Protein AF-W1Y568-F1 (afdb_monomer_lite)

pLDDT: mean 82.72, std 13.67, range [39.31, 97.38]

Secondary structure (DSSP, 8-state):
-GGGGTTTSTTHHHHTTTTTT--TT-GGG-SSHHHHHHHHHHHHHHHHT-----GGG--S-HHHHHHHHHHHHHHHHHTTS--

Sequence (83 aa):
AIEGSAVGFASEDAIKGLFEDVDTTSNRLGGTVVEKNKRLADILTGIAEINFGNFQDNDIDAFGDAYEYLISKYASNAGKSGG

Organism: NCBI:txid408170

Foldseek 3Di:
DVLVVCPPHPCNVVCPPVCVPPDLPDCVQDPDPVSSVVSVVVVVVVVVPDPPDDPVPPPDVVVVVVVVVVVVVVVVVVVVPPD

InterPro domains:
  IPR003356 DNA methylase, adenine-specific [PF02384] (59-83)
  IPR029063 S-adenosyl-L-methionine-dependent methyltransferase superfamily [SSF53335] (12-83)
  IPR038333 Type I restriction enzyme EcoKI-like, methylase subunit, N-terminal domain superfamily [G3DSA:1.20.1260.30] (1-77)

Structure (mmCIF, N/CA/C/O backbone):
data_AF-W1Y568-F1
#
_entry.id   AF-W1Y568-F1
#
loop_
_atom_site.group_PDB
_atom_site.id
_atom_site.type_symbol
_atom_site.label_atom_id
_atom_site.label_alt_id
_atom_site.label_comp_id
_atom_site.label_asym_id
_atom_site.label_entity_id
_atom_site.label_seq_id
_atom_site.pdbx_PDB_ins_code
_atom_site.Cartn_x
_atom_site.Cartn_y
_atom_site.Cartn_z
_atom_site.occupancy
_atom_site.B_iso_or_equiv
_atom_site.auth_seq_id
_atom_site.auth_comp_id
_atom_site.auth_asym_id
_atom_site.auth_atom_id
_atom_site.pdbx_PDB_model_num
ATOM 1 N N . ALA A 1 1 ? -9.028 -11.158 -4.030 1.00 71.31 1 ALA A N 1
ATOM 2 C CA . ALA A 1 1 ? -7.662 -10.765 -3.624 1.00 71.31 1 ALA A CA 1
ATOM 3 C C . ALA A 1 1 ? -6.928 -10.237 -4.850 1.00 71.31 1 ALA A C 1
ATOM 5 O O . ALA A 1 1 ? -7.315 -10.631 -5.945 1.00 71.31 1 ALA A O 1
ATOM 6 N N . ILE A 1 2 ? -5.929 -9.364 -4.677 1.00 78.38 2 ILE A N 1
ATOM 7 C CA . ILE A 1 2 ? -5.153 -8.775 -5.787 1.00 78.38 2 ILE A CA 1
ATOM 8 C C . ILE A 1 2 ? -4.561 -9.877 -6.677 1.00 78.38 2 ILE A C 1
ATOM 10 O O . ILE A 1 2 ? -4.712 -9.827 -7.885 1.00 78.38 2 ILE A O 1
ATOM 14 N N . GLU A 1 3 ? -4.023 -10.944 -6.093 1.00 83.56 3 GLU A N 1
ATOM 15 C CA . GLU A 1 3 ? -3.466 -12.072 -6.858 1.00 83.56 3 GLU A CA 1
ATOM 16 C C . GLU A 1 3 ? -4.520 -12.837 -7.673 1.00 83.56 3 GLU A C 1
ATOM 18 O O . GLU A 1 3 ? -4.240 -13.356 -8.750 1.00 83.56 3 GLU A O 1
ATOM 23 N N . GLY A 1 4 ? -5.773 -12.838 -7.209 1.00 85.94 4 GLY A N 1
ATOM 24 C CA . GLY A 1 4 ? -6.885 -13.482 -7.904 1.00 85.94 4 GLY A CA 1
ATOM 25 C C . GLY A 1 4 ? -7.236 -12.832 -9.244 1.00 85.94 4 GLY A C 1
ATOM 26 O O . GLY A 1 4 ? -7.862 -13.489 -10.069 1.00 85.94 4 GLY A O 1
ATOM 27 N N . SER A 1 5 ? -6.845 -11.573 -9.485 1.00 88.94 5 SER A N 1
ATOM 28 C CA . SER A 1 5 ? -7.046 -10.933 -10.793 1.00 88.94 5 SER A CA 1
ATOM 29 C C . SER A 1 5 ? -6.005 -11.353 -11.832 1.00 88.94 5 SER A C 1
ATOM 31 O O . SER A 1 5 ? -6.226 -11.124 -13.018 1.00 88.94 5 SER A O 1
ATOM 33 N N . ALA A 1 6 ? -4.897 -11.967 -11.406 1.00 91.25 6 ALA A N 1
ATOM 34 C CA . ALA A 1 6 ? -3.817 -12.410 -12.282 1.00 91.25 6 ALA A CA 1
ATOM 35 C C . ALA A 1 6 ? -3.954 -13.877 -12.725 1.00 91.25 6 ALA A C 1
ATOM 37 O O . ALA A 1 6 ? -3.252 -14.289 -13.644 1.00 91.25 6 ALA A O 1
ATOM 38 N N . VAL A 1 7 ? -4.860 -14.652 -12.115 1.00 91.62 7 VAL A N 1
ATOM 39 C CA . VAL A 1 7 ? -5.063 -16.078 -12.422 1.00 91.62 7 VAL A CA 1
ATOM 40 C C . VAL A 1 7 ? -5.485 -16.273 -13.882 1.00 91.62 7 VAL A C 1
ATOM 42 O O . VAL A 1 7 ? -6.460 -15.678 -14.341 1.00 91.62 7 VAL A O 1
ATOM 45 N N . GLY A 1 8 ? -4.767 -17.129 -14.608 1.00 92.38 8 GLY A N 1
ATOM 46 C CA . GLY A 1 8 ? -4.966 -17.431 -16.025 1.00 92.38 8 GLY A CA 1
ATOM 47 C C . GLY A 1 8 ? -4.282 -16.459 -16.992 1.00 92.38 8 GLY A C 1
ATOM 48 O O . GLY A 1 8 ? -4.411 -16.630 -18.205 1.00 92.38 8 GLY A O 1
ATOM 49 N N . PHE A 1 9 ? -3.557 -15.455 -16.491 1.00 93.88 9 PHE A N 1
ATOM 50 C CA . PHE A 1 9 ? -2.812 -14.491 -17.304 1.00 93.88 9 PHE A CA 1
ATOM 51 C C . PHE A 1 9 ? -1.303 -14.732 -17.214 1.00 93.88 9 PHE A C 1
ATOM 53 O O . PHE A 1 9 ? -0.802 -15.327 -16.267 1.00 93.88 9 PHE A O 1
ATOM 60 N N . ALA A 1 10 ? -0.545 -14.198 -18.176 1.00 94.00 10 ALA A N 1
ATOM 61 C CA . ALA A 1 10 ? 0.919 -14.302 -18.187 1.00 94.00 10 ALA A CA 1
ATOM 62 C C . ALA A 1 10 ? 1.595 -13.699 -16.936 1.00 94.00 10 ALA A C 1
ATOM 64 O O . ALA A 1 10 ? 2.743 -14.016 -16.644 1.00 94.00 10 ALA A O 1
ATOM 65 N N . SER A 1 11 ? 0.892 -12.830 -16.203 1.00 91.69 11 SER A N 1
ATOM 66 C CA . SER A 1 11 ? 1.356 -12.217 -14.957 1.00 91.69 11 SER A CA 1
ATOM 67 C C . SER A 1 11 ? 1.109 -13.067 -13.704 1.00 91.69 11 SER A C 1
ATOM 69 O O . SER A 1 11 ? 1.510 -12.634 -12.628 1.00 91.69 11 SER A O 1
ATOM 71 N N . GLU A 1 12 ? 0.436 -14.221 -13.804 1.00 92.94 12 GLU A N 1
ATOM 72 C CA . GLU A 1 12 ? 0.066 -15.050 -12.645 1.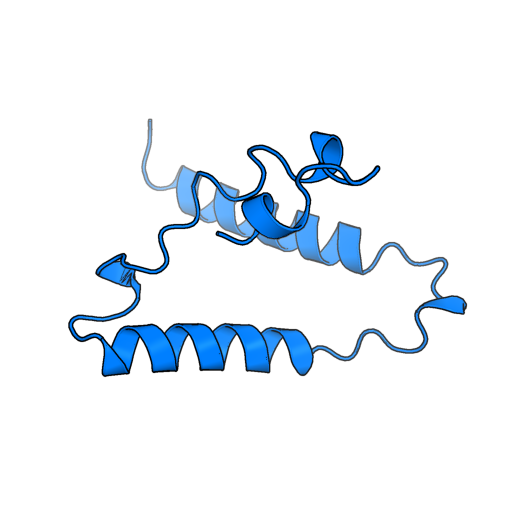00 92.94 12 GLU A CA 1
ATOM 73 C C . GLU A 1 12 ? 1.284 -15.405 -11.786 1.00 92.94 12 GLU A C 1
ATOM 75 O O . GLU A 1 12 ? 1.322 -15.060 -10.606 1.00 92.94 12 GLU A O 1
ATOM 80 N N . ASP A 1 13 ? 2.313 -16.004 -12.390 1.00 92.50 13 ASP A N 1
ATOM 81 C CA . ASP A 1 13 ? 3.522 -16.440 -11.678 1.00 92.50 13 ASP A CA 1
ATOM 82 C C . ASP A 1 13 ? 4.327 -15.273 -11.091 1.00 92.50 13 ASP A C 1
ATOM 84 O O . ASP A 1 13 ? 5.006 -15.437 -10.082 1.00 92.50 13 ASP A O 1
ATOM 88 N N . ALA A 1 14 ? 4.239 -14.085 -11.696 1.00 88.75 14 ALA A N 1
ATOM 89 C CA . ALA A 1 14 ? 4.933 -12.891 -11.216 1.00 88.75 14 ALA A CA 1
ATOM 90 C C . ALA A 1 14 ? 4.244 -12.241 -10.004 1.00 88.75 14 ALA A C 1
ATOM 92 O O . ALA A 1 14 ? 4.880 -11.498 -9.261 1.00 88.75 14 ALA A O 1
ATOM 93 N N . ILE A 1 15 ? 2.942 -12.478 -9.829 1.00 89.88 15 ILE A N 1
ATOM 94 C CA . ILE A 1 15 ? 2.119 -11.842 -8.791 1.00 89.88 15 ILE A CA 1
ATOM 95 C C . ILE A 1 15 ? 1.810 -12.808 -7.642 1.00 89.88 15 ILE A C 1
ATOM 97 O O . ILE A 1 15 ? 1.528 -12.370 -6.528 1.00 89.88 15 ILE A O 1
ATOM 101 N N . LYS A 1 16 ? 1.864 -14.116 -7.891 1.00 90.75 16 LYS A N 1
ATOM 102 C CA . LYS A 1 16 ? 1.584 -15.152 -6.898 1.00 90.75 16 LYS A CA 1
ATOM 103 C C . LYS A 1 16 ? 2.518 -15.046 -5.689 1.00 90.75 16 LYS A C 1
ATOM 105 O O . LYS A 1 16 ? 3.735 -15.095 -5.840 1.00 90.75 16 LYS A O 1
ATOM 110 N N . GLY A 1 17 ? 1.939 -14.942 -4.494 1.00 89.38 17 GLY A N 1
ATOM 111 C CA . GLY A 1 17 ? 2.680 -14.838 -3.237 1.00 89.38 17 GLY A CA 1
ATOM 112 C C . GLY A 1 17 ? 3.195 -13.433 -2.907 1.00 89.38 17 GLY A C 1
ATOM 113 O O . GLY A 1 17 ? 3.682 -13.204 -1.801 1.00 89.38 17 GLY A O 1
ATOM 114 N N . LEU A 1 18 ? 3.091 -12.469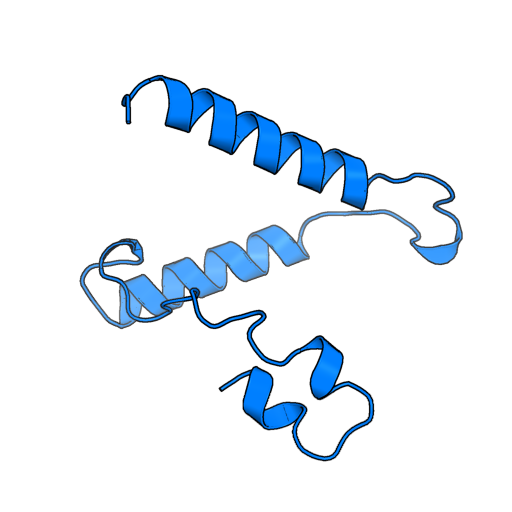 -3.830 1.00 90.88 18 LEU A N 1
ATOM 115 C CA . LEU A 1 18 ? 3.650 -11.126 -3.653 1.00 90.88 18 LEU A CA 1
ATOM 116 C C . LEU A 1 18 ? 2.951 -10.337 -2.535 1.00 90.88 18 LEU A C 1
ATOM 118 O O . LEU A 1 18 ? 3.548 -9.434 -1.949 1.00 90.88 18 LEU A O 1
ATOM 122 N N . PHE A 1 19 ? 1.691 -10.657 -2.237 1.00 88.81 19 PHE A N 1
ATOM 123 C CA . PHE A 1 19 ? 0.868 -9.903 -1.291 1.00 88.81 19 PHE A CA 1
ATOM 124 C C . PHE A 1 19 ? 0.458 -10.712 -0.052 1.00 88.81 19 PHE A C 1
ATOM 126 O O . PHE A 1 19 ? -0.380 -10.236 0.714 1.00 88.81 19 PHE A O 1
ATOM 133 N N . GLU A 1 20 ? 1.033 -11.899 0.169 1.00 88.50 20 GLU A N 1
ATOM 134 C CA . GLU A 1 20 ? 0.654 -12.802 1.273 1.00 88.50 20 GLU A CA 1
ATOM 135 C C . GLU A 1 20 ? 0.777 -12.153 2.660 1.00 88.50 20 GLU A C 1
ATOM 137 O O . GLU A 1 20 ? -0.089 -12.350 3.513 1.00 88.50 20 GLU A O 1
ATOM 142 N N . ASP A 1 21 ? 1.791 -11.311 2.865 1.00 88.25 21 ASP A N 1
ATOM 143 C CA . ASP A 1 21 ? 2.033 -10.631 4.143 1.00 88.25 21 ASP A CA 1
ATOM 144 C C . ASP A 1 21 ? 1.242 -9.316 4.310 1.00 88.25 21 ASP A C 1
ATOM 146 O O . ASP A 1 21 ? 1.318 -8.651 5.351 1.00 88.25 21 ASP A O 1
ATOM 150 N N . VAL A 1 22 ? 0.466 -8.903 3.301 1.00 87.94 22 VAL A N 1
ATOM 151 C CA . VAL A 1 22 ? -0.293 -7.645 3.336 1.00 87.94 22 VAL A CA 1
ATOM 152 C C . VAL A 1 22 ? -1.656 -7.855 3.996 1.00 87.94 22 VAL A C 1
ATOM 154 O O . VAL A 1 22 ? -2.678 -8.091 3.349 1.00 87.94 22 VAL A O 1
ATOM 157 N N . ASP A 1 23 ? -1.697 -7.680 5.316 1.00 90.44 23 ASP A N 1
AT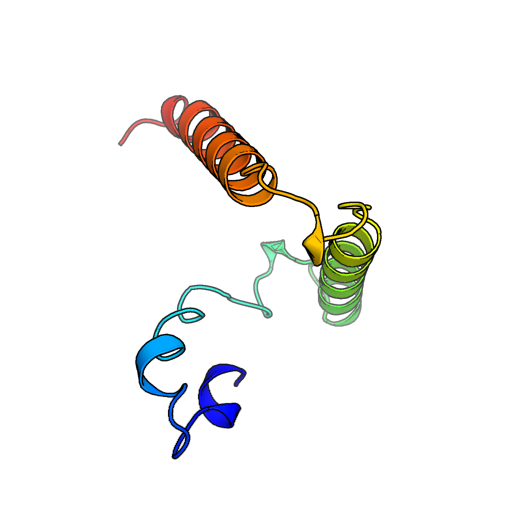OM 158 C CA . ASP A 1 23 ? -2.946 -7.708 6.080 1.00 90.44 23 ASP A CA 1
ATOM 159 C C . ASP A 1 23 ? -3.650 -6.337 6.103 1.00 90.44 23 ASP A C 1
ATOM 161 O O . ASP A 1 23 ? -3.425 -5.488 6.973 1.00 90.44 23 ASP A O 1
ATOM 165 N N . THR A 1 24 ? -4.583 -6.144 5.168 1.00 90.31 24 THR A N 1
ATOM 166 C CA . THR A 1 24 ? -5.453 -4.949 5.100 1.00 90.31 24 THR A CA 1
ATOM 167 C C . THR A 1 24 ? -6.462 -4.842 6.251 1.00 90.31 24 THR A C 1
ATOM 169 O O . THR A 1 24 ? -7.121 -3.812 6.412 1.00 90.31 24 THR A O 1
ATOM 172 N N . THR A 1 25 ? -6.585 -5.878 7.082 1.00 90.94 25 THR A N 1
ATOM 173 C CA . THR A 1 25 ? -7.498 -5.919 8.230 1.00 90.94 25 THR A CA 1
ATOM 174 C C . THR A 1 25 ? -6.794 -5.689 9.565 1.00 90.94 25 THR A C 1
ATOM 176 O O . THR A 1 25 ? -7.467 -5.600 10.597 1.00 90.94 25 THR A O 1
ATOM 179 N N . SER A 1 26 ? -5.471 -5.513 9.560 1.00 94.00 26 SER A N 1
ATOM 180 C CA . SER A 1 26 ? -4.658 -5.358 10.763 1.00 94.00 26 SER A CA 1
ATOM 181 C C . SER A 1 26 ? -5.129 -4.212 11.660 1.00 94.00 26 SER A C 1
ATOM 183 O O . SER A 1 26 ? -5.447 -3.112 11.205 1.00 94.00 26 SER A O 1
ATOM 185 N N . ASN A 1 27 ? -5.080 -4.418 12.977 1.00 92.25 27 ASN A N 1
ATOM 186 C CA . ASN A 1 27 ? -5.344 -3.354 13.953 1.00 92.25 27 ASN A CA 1
ATOM 187 C C . ASN A 1 27 ? -4.258 -2.264 13.956 1.00 92.25 27 ASN A C 1
ATOM 189 O O . ASN A 1 27 ? -4.478 -1.180 14.491 1.00 92.25 27 ASN A O 1
ATOM 193 N N . ARG A 1 28 ? -3.107 -2.505 13.309 1.00 92.31 28 ARG A N 1
ATOM 194 C CA . ARG A 1 28 ? -2.083 -1.474 13.066 1.00 92.31 28 ARG A CA 1
ATOM 195 C C . ARG A 1 28 ? -2.572 -0.366 12.126 1.00 92.31 28 ARG A C 1
ATOM 197 O O . ARG A 1 28 ? -2.036 0.737 12.163 1.00 92.31 28 ARG A O 1
ATOM 204 N N . LEU A 1 29 ? -3.591 -0.646 11.309 1.00 92.81 29 LEU A N 1
ATOM 205 C CA . LEU A 1 29 ? -4.192 0.316 10.382 1.00 92.81 29 LEU A CA 1
ATOM 206 C C . LEU A 1 29 ? -5.278 1.184 11.045 1.00 92.81 29 LEU A C 1
ATOM 208 O O . LEU A 1 29 ? -5.636 2.223 10.497 1.00 92.81 29 LEU A O 1
ATOM 212 N N . GLY A 1 30 ? -5.777 0.795 12.222 1.00 94.81 30 GLY A N 1
ATOM 213 C CA . GLY A 1 30 ? -6.849 1.481 12.947 1.00 94.81 30 GLY A CA 1
ATOM 214 C C . GLY A 1 30 ? -7.720 0.511 13.749 1.00 94.81 30 GLY A C 1
ATOM 215 O O . GLY A 1 30 ? -7.723 -0.692 13.481 1.00 94.81 30 GLY A O 1
ATOM 216 N N . GLY A 1 31 ? -8.468 1.021 14.732 1.00 96.19 31 GLY A N 1
ATOM 217 C CA . GLY A 1 31 ? -9.345 0.207 15.583 1.00 96.19 31 GLY A CA 1
ATOM 218 C C . GLY A 1 31 ? -10.691 -0.119 14.932 1.00 96.19 31 GLY A C 1
ATOM 219 O O . GLY A 1 31 ? -11.322 -1.120 15.265 1.00 96.19 31 GLY A O 1
ATOM 220 N N . THR A 1 32 ? -11.119 0.693 13.967 1.00 96.44 32 THR A N 1
ATOM 221 C CA . THR A 1 32 ? -12.401 0.552 13.263 1.00 96.44 32 THR A CA 1
ATOM 222 C C . THR A 1 32 ? -12.218 0.362 11.759 1.00 96.44 32 THR A C 1
ATOM 224 O O . THR A 1 32 ? -11.196 0.728 11.183 1.00 96.44 32 THR A O 1
ATOM 227 N N . VAL A 1 33 ? -13.242 -0.169 11.084 1.00 96.06 33 VAL A N 1
ATOM 228 C CA . VAL A 1 33 ? -13.252 -0.311 9.614 1.00 96.06 33 VAL A CA 1
ATOM 229 C C . VAL A 1 33 ? -13.074 1.043 8.916 1.00 96.06 33 VAL A C 1
ATOM 231 O O . VAL A 1 33 ? -12.387 1.127 7.901 1.00 96.06 33 VAL A O 1
ATOM 234 N N . VAL A 1 34 ? -13.654 2.111 9.468 1.00 97.38 34 VAL A N 1
ATOM 235 C CA . VAL A 1 34 ? -13.535 3.467 8.914 1.00 97.38 34 VAL A CA 1
ATOM 236 C C . VAL A 1 34 ? -12.090 3.956 8.982 1.00 97.38 34 VAL A C 1
ATOM 238 O O . VAL A 1 34 ? -11.562 4.438 7.984 1.00 97.38 34 VAL A O 1
ATOM 241 N N . GLU A 1 35 ? -11.424 3.787 10.125 1.00 96.69 35 GLU A N 1
ATOM 242 C CA . GLU A 1 35 ? -10.024 4.192 10.292 1.00 96.69 35 GLU A CA 1
ATOM 243 C C . GLU A 1 35 ? -9.081 3.391 9.394 1.00 96.69 35 GLU A C 1
ATOM 245 O O . GLU A 1 35 ? -8.202 3.985 8.773 1.00 96.69 35 GLU A O 1
ATOM 250 N N . LYS A 1 36 ? -9.295 2.073 9.267 1.00 96.94 36 LYS A N 1
ATOM 251 C CA . LYS A 1 36 ? -8.496 1.210 8.382 1.00 96.94 36 LYS A CA 1
ATOM 252 C C . LYS A 1 36 ? -8.584 1.676 6.929 1.00 96.94 36 LYS A C 1
ATOM 254 O O . LYS A 1 36 ? -7.557 1.899 6.295 1.00 96.94 36 LYS A O 1
ATOM 259 N N . ASN A 1 37 ? -9.802 1.889 6.425 1.00 95.94 37 ASN A N 1
ATOM 260 C CA . ASN A 1 37 ? -10.013 2.369 5.058 1.00 95.94 37 ASN A CA 1
ATOM 261 C C . ASN A 1 37 ? -9.425 3.765 4.843 1.00 95.94 37 ASN A C 1
ATOM 263 O O . ASN A 1 37 ? -8.779 3.996 3.826 1.00 95.94 37 ASN A O 1
ATOM 267 N N . LYS A 1 38 ? -9.599 4.674 5.811 1.00 97.06 38 LYS A N 1
ATOM 268 C CA . LYS A 1 38 ? -8.998 6.008 5.746 1.00 97.06 38 LYS A CA 1
ATOM 269 C C . LYS A 1 38 ? -7.474 5.922 5.663 1.00 97.06 38 LYS A C 1
ATOM 271 O O . LYS A 1 38 ? -6.887 6.507 4.766 1.00 97.06 38 LYS A O 1
ATOM 276 N N . ARG A 1 39 ? -6.838 5.141 6.542 1.00 96.00 39 ARG A N 1
ATOM 277 C CA . ARG A 1 39 ? -5.380 4.970 6.553 1.00 96.00 39 ARG A CA 1
ATOM 278 C C . ARG A 1 39 ? -4.866 4.390 5.236 1.00 96.00 39 ARG A C 1
ATOM 280 O O . ARG A 1 39 ? -3.867 4.876 4.721 1.00 96.00 39 ARG A O 1
ATOM 287 N N . LEU A 1 40 ? -5.529 3.364 4.702 1.00 94.88 40 LEU A N 1
ATOM 288 C CA . LEU A 1 40 ? -5.163 2.768 3.416 1.00 94.88 40 LEU A CA 1
ATOM 289 C C . LEU A 1 40 ? -5.306 3.778 2.269 1.00 94.88 40 LEU A C 1
ATOM 291 O O . LEU A 1 40 ? -4.399 3.892 1.450 1.00 94.88 40 LEU A O 1
ATOM 295 N N . ALA A 1 41 ? -6.399 4.546 2.237 1.00 96.31 41 ALA A N 1
ATOM 296 C CA . ALA A 1 41 ? -6.610 5.585 1.232 1.00 96.31 41 ALA A CA 1
ATOM 297 C C . ALA A 1 41 ? -5.551 6.696 1.314 1.00 96.31 41 ALA A C 1
ATOM 299 O O . ALA A 1 41 ? -5.018 7.098 0.282 1.00 96.31 41 ALA A O 1
ATOM 300 N N . ASP A 1 42 ? -5.203 7.143 2.523 1.00 96.44 42 ASP A N 1
ATOM 301 C CA . ASP A 1 42 ? -4.156 8.146 2.746 1.00 96.44 42 ASP A CA 1
ATOM 302 C C . ASP A 1 42 ? -2.789 7.641 2.244 1.00 96.44 42 ASP A C 1
ATOM 304 O O . ASP A 1 42 ? -2.066 8.382 1.584 1.00 96.44 42 ASP A O 1
ATOM 308 N N . ILE A 1 43 ? -2.447 6.367 2.495 1.00 92.62 43 ILE A N 1
ATOM 309 C CA . ILE A 1 43 ? -1.209 5.744 1.990 1.00 92.62 43 ILE A CA 1
ATOM 310 C C . ILE A 1 43 ? -1.195 5.730 0.458 1.00 92.62 43 ILE A C 1
ATOM 312 O O . ILE A 1 43 ? -0.217 6.161 -0.149 1.00 92.62 43 ILE A O 1
ATOM 316 N N . LEU A 1 44 ? -2.273 5.253 -0.172 1.00 92.25 44 LEU A N 1
ATOM 317 C CA . LEU A 1 44 ? -2.365 5.174 -1.633 1.00 92.25 44 LEU A CA 1
ATOM 318 C C . LEU A 1 44 ? -2.312 6.561 -2.282 1.00 92.25 44 LEU A C 1
ATOM 320 O O . LEU A 1 44 ? -1.644 6.735 -3.297 1.00 92.25 44 LEU A O 1
ATOM 324 N N . THR A 1 45 ? -2.973 7.546 -1.673 1.00 94.50 45 THR A N 1
ATOM 325 C CA . THR A 1 45 ? -2.961 8.939 -2.139 1.00 94.50 45 THR A CA 1
ATOM 326 C C . THR A 1 45 ? -1.560 9.529 -2.018 1.00 94.50 45 THR A C 1
ATOM 328 O O . THR A 1 45 ? -1.051 10.077 -2.988 1.00 94.50 45 THR A O 1
ATOM 331 N N . GLY A 1 46 ? -0.887 9.328 -0.880 1.00 91.19 46 GLY A N 1
ATOM 332 C CA . GLY A 1 46 ? 0.487 9.787 -0.686 1.00 91.19 46 GLY A CA 1
ATOM 333 C C . GLY A 1 46 ? 1.475 9.172 -1.681 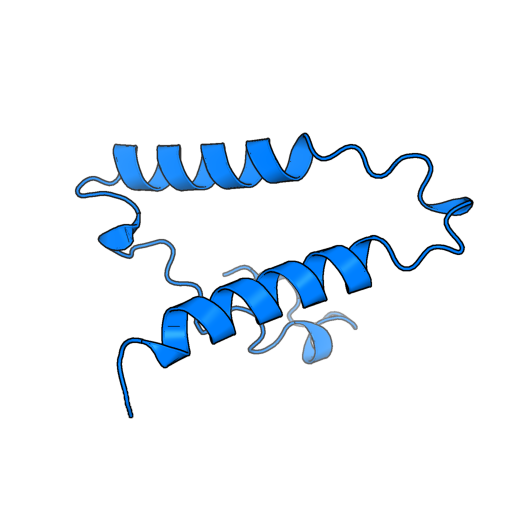1.00 91.19 46 GLY A C 1
ATOM 334 O O . GLY A 1 46 ? 2.368 9.870 -2.143 1.00 91.19 46 GLY A O 1
ATOM 335 N N . ILE A 1 47 ? 1.303 7.897 -2.055 1.00 86.62 47 ILE A N 1
ATOM 336 C CA . ILE A 1 47 ? 2.110 7.258 -3.111 1.00 86.62 47 ILE A CA 1
ATOM 337 C C . ILE A 1 47 ? 1.801 7.874 -4.484 1.00 86.62 47 ILE A C 1
ATOM 339 O O . ILE A 1 47 ? 2.723 8.151 -5.247 1.00 86.62 47 ILE A O 1
ATOM 343 N N . ALA A 1 48 ? 0.524 8.101 -4.801 1.00 86.12 48 ALA A N 1
ATOM 344 C CA . ALA A 1 48 ? 0.101 8.674 -6.081 1.00 86.12 48 ALA A CA 1
ATOM 345 C C . ALA A 1 48 ? 0.573 10.125 -6.283 1.00 86.12 48 ALA A C 1
ATOM 347 O O . ALA A 1 48 ? 0.750 10.561 -7.418 1.00 86.12 48 ALA A O 1
ATOM 348 N N . GLU A 1 49 ? 0.787 10.867 -5.196 1.00 87.50 49 GLU A N 1
ATOM 349 C CA . GLU A 1 49 ? 1.314 12.236 -5.217 1.00 87.50 49 GLU A CA 1
ATOM 350 C C . GLU A 1 49 ? 2.832 12.307 -5.441 1.00 87.50 49 GLU A C 1
ATOM 352 O O . GLU A 1 49 ? 3.364 13.396 -5.681 1.00 87.50 49 GLU A O 1
ATOM 357 N N . ILE A 1 50 ? 3.551 11.178 -5.388 1.00 81.38 50 ILE A N 1
ATOM 358 C CA . ILE A 1 50 ? 4.992 11.174 -5.642 1.00 81.38 50 ILE A CA 1
ATOM 359 C C . ILE A 1 50 ? 5.232 11.489 -7.120 1.00 81.38 50 ILE A C 1
ATOM 361 O O . ILE A 1 50 ? 4.913 10.713 -8.021 1.00 81.38 50 ILE A O 1
ATOM 365 N N . ASN A 1 51 ? 5.821 12.655 -7.371 1.00 75.06 51 ASN A N 1
ATOM 366 C CA . ASN A 1 51 ? 6.185 13.083 -8.710 1.00 75.06 51 ASN A CA 1
ATOM 367 C C . ASN A 1 51 ? 7.535 12.477 -9.113 1.00 75.06 51 ASN A C 1
ATOM 369 O O . ASN A 1 51 ? 8.588 12.963 -8.702 1.00 75.06 51 ASN A O 1
ATOM 373 N N . PHE A 1 52 ? 7.490 11.446 -9.952 1.00 70.38 52 PHE A N 1
ATOM 374 C CA . PHE A 1 52 ? 8.676 10.791 -10.510 1.00 70.38 52 PHE A CA 1
ATOM 375 C C . PHE A 1 52 ? 9.168 11.418 -11.833 1.00 70.38 52 PHE A C 1
ATOM 377 O O . PHE A 1 52 ? 10.098 10.908 -12.453 1.00 70.38 52 PHE A O 1
ATOM 384 N N . GLY A 1 53 ? 8.570 12.527 -12.287 1.00 70.31 53 GLY A N 1
ATOM 385 C CA . GLY A 1 53 ? 8.884 13.136 -13.583 1.00 70.31 53 GLY A CA 1
ATOM 386 C C . GLY A 1 53 ? 8.477 12.263 -14.781 1.00 70.31 53 GLY A C 1
ATOM 387 O O . GLY A 1 53 ? 7.603 11.401 -14.677 1.00 70.31 53 GLY A O 1
ATOM 388 N N . ASN A 1 54 ? 9.091 12.493 -15.948 1.00 67.38 54 ASN A N 1
ATOM 389 C CA . ASN A 1 54 ? 8.823 11.707 -17.157 1.00 67.38 54 ASN A CA 1
ATOM 390 C C . ASN A 1 54 ? 9.515 10.342 -17.075 1.00 67.38 54 ASN A C 1
ATOM 392 O O . ASN A 1 54 ? 10.715 10.222 -17.306 1.00 67.38 54 ASN A O 1
ATOM 396 N N . PHE A 1 55 ? 8.746 9.297 -16.778 1.00 62.12 55 PHE A N 1
ATOM 397 C CA . PHE A 1 55 ? 9.241 7.925 -16.614 1.00 62.12 55 PHE A CA 1
ATOM 398 C C . PHE A 1 55 ? 9.996 7.377 -17.841 1.00 62.12 55 PHE A C 1
ATOM 400 O O . PHE A 1 55 ? 10.906 6.573 -17.694 1.00 62.12 55 PHE A O 1
ATOM 407 N N . GLN A 1 56 ? 9.645 7.828 -19.049 1.00 62.94 56 GLN A N 1
ATOM 408 C CA . GLN A 1 56 ? 10.244 7.351 -20.303 1.00 62.94 56 GLN A CA 1
ATOM 409 C C . GLN A 1 56 ? 11.662 7.889 -20.562 1.00 62.94 56 GLN A C 1
ATOM 411 O O . GLN A 1 56 ? 12.391 7.277 -21.335 1.00 62.94 56 GLN A O 1
ATOM 416 N N . ASP A 1 57 ? 12.048 8.986 -19.901 1.00 57.88 57 ASP A N 1
ATOM 417 C CA . ASP A 1 57 ? 13.370 9.619 -20.031 1.00 57.88 57 ASP A CA 1
ATOM 418 C C . ASP A 1 57 ? 14.274 9.351 -18.811 1.00 57.88 57 ASP A C 1
ATOM 420 O O . ASP A 1 57 ? 15.415 9.813 -18.758 1.00 57.88 57 ASP A O 1
ATOM 424 N N . ASN A 1 58 ? 13.772 8.635 -17.799 1.00 54.25 58 ASN A N 1
ATOM 425 C CA . ASN A 1 58 ? 14.537 8.315 -16.601 1.00 54.25 58 ASN A CA 1
ATOM 426 C C . ASN A 1 58 ? 15.406 7.069 -16.843 1.00 54.25 58 ASN A C 1
ATOM 428 O O . ASN A 1 58 ? 15.014 5.953 -16.526 1.00 54.25 58 ASN A O 1
ATOM 432 N N . ASP A 1 59 ? 16.634 7.294 -17.317 1.00 53.84 59 ASP A N 1
ATOM 433 C CA . ASP A 1 59 ? 17.789 6.385 -17.141 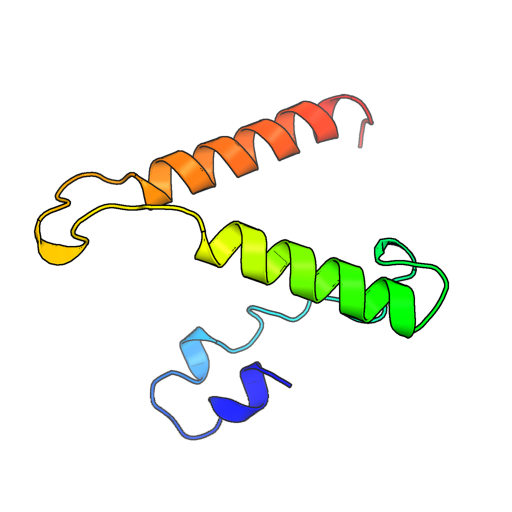1.00 53.84 59 ASP A CA 1
ATOM 434 C C . ASP A 1 59 ? 18.192 6.235 -15.651 1.00 53.84 59 ASP A C 1
ATOM 436 O O . ASP A 1 59 ? 19.140 5.531 -15.307 1.00 53.84 59 ASP A O 1
ATOM 440 N N . ILE A 1 60 ? 17.507 6.949 -14.751 1.00 56.84 60 ILE A N 1
ATOM 441 C CA . ILE A 1 60 ? 17.840 7.071 -13.336 1.00 56.84 60 ILE A CA 1
ATOM 442 C C . ILE A 1 60 ? 16.969 6.108 -12.534 1.00 56.84 60 ILE A C 1
ATOM 444 O O . ILE A 1 60 ? 15.740 6.199 -12.534 1.00 56.84 60 ILE A O 1
ATOM 448 N N . ASP A 1 61 ? 17.652 5.234 -11.802 1.00 70.69 61 ASP A N 1
ATOM 449 C CA . ASP A 1 61 ? 17.162 4.236 -10.851 1.00 70.69 61 ASP A CA 1
ATOM 450 C C . ASP A 1 61 ? 16.472 4.849 -9.610 1.00 70.69 61 ASP A C 1
ATOM 452 O O . ASP A 1 61 ? 16.634 4.397 -8.485 1.00 70.69 61 ASP A O 1
ATOM 456 N N . ALA A 1 62 ? 15.686 5.916 -9.775 1.00 70.31 62 ALA A N 1
ATOM 457 C CA . ALA A 1 62 ? 15.073 6.646 -8.665 1.00 70.31 62 ALA A CA 1
ATOM 458 C C . ALA A 1 62 ? 14.099 5.775 -7.850 1.00 70.31 62 ALA A C 1
ATOM 460 O O . ALA A 1 62 ? 13.919 5.994 -6.652 1.00 70.31 62 ALA A O 1
ATOM 461 N N . PHE A 1 63 ? 13.476 4.775 -8.485 1.00 73.12 63 PHE A N 1
ATOM 462 C CA . PHE A 1 63 ? 12.655 3.781 -7.794 1.00 73.12 63 PHE A CA 1
ATOM 463 C C . PHE A 1 63 ? 13.499 2.760 -7.032 1.00 73.12 63 PHE A C 1
ATOM 465 O O . PHE A 1 63 ? 13.125 2.427 -5.907 1.00 73.12 63 PHE A O 1
ATOM 472 N N . GLY A 1 64 ? 14.616 2.293 -7.603 1.00 77.94 64 GLY A N 1
ATOM 473 C CA . GLY A 1 64 ? 15.563 1.433 -6.898 1.00 77.94 64 GLY A CA 1
ATOM 474 C C . GLY A 1 64 ? 16.167 2.154 -5.702 1.00 77.94 64 GLY A C 1
ATOM 475 O O . GLY A 1 64 ? 16.058 1.654 -4.589 1.00 77.94 64 GLY A O 1
ATOM 476 N N . ASP A 1 65 ? 16.643 3.385 -5.880 1.00 80.25 65 ASP A N 1
ATOM 477 C CA . ASP A 1 65 ? 17.190 4.227 -4.811 1.00 80.25 65 ASP A CA 1
ATOM 478 C C . ASP A 1 65 ? 16.160 4.498 -3.703 1.00 80.25 65 ASP A C 1
ATOM 480 O O . ASP A 1 65 ? 16.464 4.395 -2.511 1.00 80.25 65 ASP A O 1
ATOM 484 N N . ALA A 1 66 ? 14.914 4.830 -4.065 1.00 81.69 66 ALA A N 1
ATOM 485 C CA . ALA A 1 66 ? 13.846 5.028 -3.087 1.00 81.69 66 ALA A CA 1
ATOM 486 C C . ALA A 1 66 ? 13.525 3.730 -2.331 1.00 81.69 66 ALA A C 1
ATOM 488 O O . ALA A 1 66 ? 13.317 3.750 -1.115 1.00 81.69 66 ALA A O 1
ATOM 489 N N . TYR A 1 67 ? 13.506 2.597 -3.031 1.00 81.50 67 TYR A N 1
ATOM 490 C CA . TYR A 1 67 ? 13.268 1.290 -2.433 1.00 81.50 67 TYR A CA 1
ATOM 491 C C . TYR A 1 67 ? 14.411 0.875 -1.495 1.00 81.50 67 TYR A C 1
ATOM 493 O O . TYR A 1 67 ? 14.162 0.509 -0.343 1.00 81.50 67 TYR A O 1
ATOM 501 N N . GLU A 1 68 ? 15.664 1.021 -1.924 1.00 85.69 68 GLU A N 1
ATOM 502 C CA . GLU A 1 68 ? 16.852 0.773 -1.105 1.00 85.69 68 GLU A CA 1
ATOM 503 C C . GLU A 1 68 ? 16.897 1.692 0.118 1.00 85.69 68 GLU A C 1
ATOM 505 O O . GLU A 1 68 ? 17.192 1.245 1.233 1.00 85.69 68 GLU A O 1
ATOM 510 N N . TYR A 1 69 ? 16.522 2.963 -0.040 1.00 84.56 69 TYR A N 1
ATOM 511 C CA . TYR A 1 69 ? 16.388 3.885 1.082 1.00 84.56 69 TYR A CA 1
ATOM 512 C C . TYR A 1 69 ? 15.366 3.377 2.108 1.00 84.56 69 TYR A C 1
ATOM 514 O O . TYR A 1 69 ? 15.652 3.366 3.310 1.00 84.56 69 TYR A O 1
ATOM 522 N N . LEU A 1 70 ? 14.197 2.909 1.664 1.00 85.75 70 LEU A N 1
ATOM 523 C CA . LEU A 1 70 ? 13.167 2.361 2.550 1.00 85.75 70 LEU A CA 1
ATOM 524 C C . LEU A 1 70 ? 13.635 1.080 3.259 1.00 85.75 70 LEU A C 1
ATOM 526 O O . LEU A 1 70 ? 13.424 0.953 4.470 1.00 85.75 70 LEU A O 1
ATOM 530 N N . ILE A 1 71 ? 14.334 0.179 2.561 1.00 85.00 71 ILE A N 1
ATOM 531 C CA . ILE A 1 71 ? 14.940 -1.019 3.167 1.00 85.00 71 ILE A CA 1
ATOM 532 C C . ILE A 1 71 ? 15.978 -0.627 4.218 1.00 85.00 71 ILE A C 1
ATOM 534 O O . ILE A 1 71 ? 15.946 -1.139 5.340 1.00 85.00 71 ILE A O 1
ATOM 538 N N . SER A 1 72 ? 16.876 0.308 3.900 1.00 85.81 72 SER A N 1
ATOM 539 C CA . SER A 1 72 ? 17.923 0.741 4.830 1.00 85.81 72 SER A CA 1
ATOM 540 C C . SER A 1 72 ? 17.328 1.374 6.095 1.00 85.81 72 SER A C 1
ATOM 542 O O . SER A 1 72 ? 17.801 1.113 7.207 1.00 85.81 72 SER A O 1
ATOM 544 N N . LYS A 1 73 ? 16.236 2.142 5.962 1.00 84.75 73 LYS A N 1
ATOM 545 C CA . LYS A 1 73 ? 15.471 2.701 7.087 1.00 84.75 73 LYS A CA 1
ATOM 546 C C . LYS A 1 73 ? 14.803 1.621 7.926 1.00 84.75 73 LYS A C 1
ATOM 548 O O . LYS A 1 73 ? 14.860 1.702 9.155 1.00 84.75 73 LYS A O 1
ATOM 553 N N . TYR A 1 74 ? 14.196 0.623 7.289 1.00 81.00 74 TYR A N 1
ATOM 554 C CA . TYR A 1 74 ? 13.596 -0.510 7.985 1.00 81.00 74 TYR A CA 1
ATOM 555 C C . TYR A 1 74 ? 14.650 -1.294 8.779 1.00 81.00 74 TYR A C 1
ATOM 557 O O . TYR A 1 74 ? 14.489 -1.471 9.985 1.00 81.00 74 TYR A O 1
ATOM 565 N N . ALA A 1 75 ? 15.773 -1.659 8.152 1.00 81.75 75 ALA A N 1
ATOM 566 C CA . ALA A 1 75 ? 16.872 -2.383 8.793 1.00 81.75 75 ALA A CA 1
ATOM 567 C C . ALA A 1 75 ? 17.507 -1.592 9.953 1.00 81.75 75 ALA A C 1
ATOM 569 O O . ALA A 1 75 ? 17.746 -2.138 11.030 1.00 81.75 75 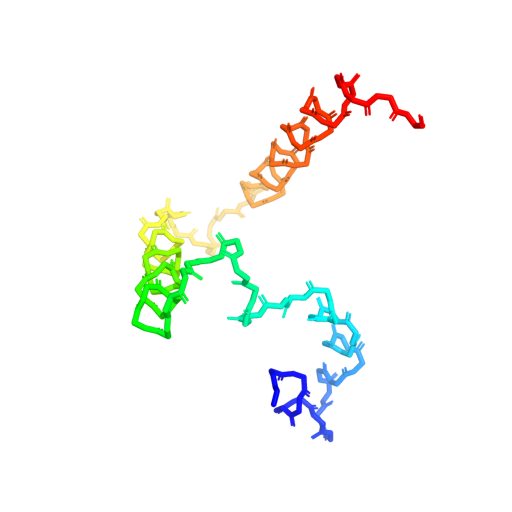ALA A O 1
ATOM 570 N N . SER A 1 76 ? 17.706 -0.282 9.771 1.00 80.25 76 SER A N 1
ATOM 571 C CA . SER A 1 76 ? 18.229 0.613 10.816 1.00 80.25 76 SER A CA 1
ATOM 572 C C . SER A 1 76 ? 17.305 0.714 12.035 1.00 80.25 76 SER A C 1
ATOM 574 O O . SER A 1 76 ? 17.780 0.891 13.158 1.00 80.25 76 SER A O 1
ATOM 576 N N . ASN A 1 77 ? 15.988 0.603 11.831 1.00 71.00 77 ASN A N 1
ATOM 577 C CA . ASN A 1 77 ? 15.004 0.568 12.914 1.00 71.00 77 ASN A CA 1
ATOM 578 C C . ASN A 1 77 ? 14.859 -0.833 13.531 1.00 71.00 77 ASN A C 1
ATOM 580 O O . ASN A 1 77 ? 14.638 -0.935 14.737 1.00 71.00 77 ASN A O 1
ATOM 584 N N . ALA A 1 78 ? 15.023 -1.898 12.740 1.00 64.50 78 ALA A N 1
ATOM 585 C CA . ALA A 1 78 ? 14.973 -3.284 13.203 1.00 64.50 78 ALA A CA 1
ATOM 586 C C . ALA A 1 78 ? 16.173 -3.642 14.100 1.00 64.50 78 ALA A C 1
ATOM 588 O O . ALA A 1 78 ? 16.000 -4.301 15.118 1.00 64.50 78 ALA A O 1
ATOM 589 N N . GLY A 1 79 ? 17.372 -3.120 13.812 1.00 52.81 79 GLY A N 1
ATOM 590 C CA . GLY A 1 79 ? 18.592 -3.390 14.591 1.00 52.81 79 GLY A CA 1
ATOM 591 C C . GLY A 1 79 ? 18.611 -2.859 16.036 1.00 52.81 79 GLY A C 1
ATOM 592 O O . GLY A 1 79 ? 19.563 -3.129 16.765 1.00 52.81 79 GLY A O 1
ATOM 593 N N . LYS A 1 80 ? 17.586 -2.113 16.481 1.00 56.38 80 LYS A N 1
ATOM 594 C CA . LYS A 1 80 ? 17.442 -1.658 17.881 1.00 56.38 80 LYS A CA 1
ATOM 595 C C . LYS A 1 80 ? 16.584 -2.577 18.756 1.00 56.38 80 LYS A C 1
ATOM 597 O O . LYS A 1 80 ? 16.560 -2.388 19.969 1.00 56.38 80 LYS A O 1
ATOM 602 N N . SER A 1 81 ? 15.918 -3.569 18.172 1.00 53.44 81 SER A N 1
ATOM 603 C CA . SER A 1 81 ? 15.244 -4.644 18.898 1.00 53.44 81 SER A CA 1
ATOM 604 C C . SER A 1 81 ? 15.855 -5.947 18.404 1.00 53.44 81 SER A C 1
ATOM 606 O O . SER A 1 81 ? 15.525 -6.390 17.311 1.00 53.44 81 SER A O 1
ATOM 608 N N . GLY A 1 82 ? 16.812 -6.478 19.166 1.00 49.72 82 GLY A N 1
ATOM 609 C CA . GLY A 1 82 ? 17.586 -7.673 18.827 1.00 49.72 82 GLY A CA 1
ATOM 610 C C . GLY A 1 82 ? 16.738 -8.878 18.412 1.00 49.72 82 GLY A C 1
ATOM 611 O O . GLY A 1 82 ? 15.530 -8.915 18.653 1.00 49.72 82 GLY A O 1
ATOM 612 N N . GLY A 1 83 ? 17.412 -9.834 17.766 1.00 39.31 83 GLY A N 1
ATOM 613 C CA . GLY A 1 83 ? 16.854 -11.156 17.478 1.00 39.31 83 GLY A CA 1
ATOM 614 C C . GLY A 1 83 ? 16.437 -11.940 18.716 1.00 39.31 83 GLY A C 1
ATOM 615 O O . GLY A 1 83 ? 16.622 -11.444 19.851 1.00 39.31 83 GLY A O 1
#

Radius of gyration: 16.64 Å; chains: 1; bounding box: 32×31×39 Å